Protein 5WUJ (pdb70)

Secondary structure (DSSP, 8-state):
--HHHHHHHHHHHHHHHHHHH-HHHHHHHHHHHHHH-/-HHHHHHHT--HHHHHHHHHHHH-HHHHHHHHTTS-HHHHHHHHHHHHHHTT--HHHHHHHHHHHHHHHHHTTS--S-HHHHHHHHHHHHH-HHHHHHHHHHHH-

Foldseek 3Di:
DDPVVVVVVVVVVVVVVVCVVDVVVVVVVVVVVVVVD/DVLVVVLVPQDPLLLVLLQLLVVDDVVNVVVLVPDDPVSNVSNVVSVVVCVPPDVVSSVVSVLVVVVVCCVVVVDDDPVLVVQLVVCCVVPNNPVSVVVSVVVVD

InterPro domains:
  IPR000067 Flagellar M-ring protein FliF [PIRSF004862] (3-559)
  IPR000067 Flagellar M-ring protein FliF [PR01009] (124-142)
  IPR000067 Flagellar M-ring protein FliF [PR01009] (156-170)
  IPR000067 Flagellar M-ring protein FliF [PR01009] (199-217)
  IPR000067 Flagellar M-ring protein FliF [PR01009] (271-289)
  IPR000067 Flagellar M-ring protein FliF [PR01009] (344-368)
  IPR000067 Flagellar M-ring protein FliF [TIGR00206] (1-563)
  IPR006182 Flagellar M-ring, N-terminal [PF01514] (52-222)
  IPR013556 Flagellar M-ring C-terminal [PF08345] (257-423)
  IPR043427 Lipoprotein YscJ/Flagellar M-ring protein [PTHR30046] (1-559)
  IPR045851 AMP-binding enzyme domain superfamily [G3DSA:3.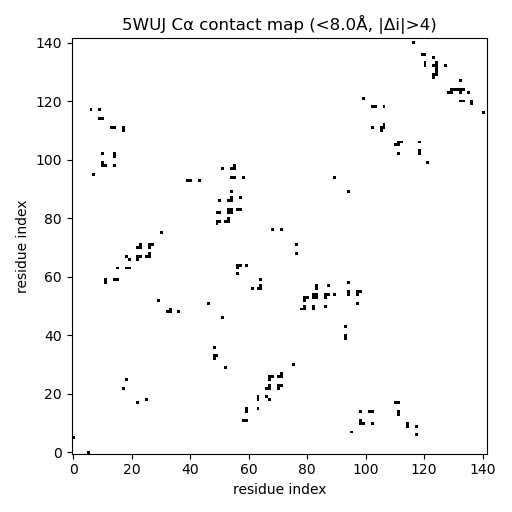30.300.30] (124-223)

B-factor: mean 39.28, std 17.24, range [15.28, 111.18]

Solvent-accessible surface area: 8625 Å² total; per-residue (Å²): 224,60,109,123,50,66,49,22,82,63,4,12,124,55,0,78,35,5,0,91,124,69,22,80,81,0,1,95,25,0,50,104,34,54,152,124,126,154,178,62,110,59,84,27,89,148,17,52,20,11,38,28,0,0,4,0,0,53,33,4,29,155,116,3,13,17,54,0,35,175,96,16,58,143,117,18,50,82,70,1,39,93,18,34,115,114,26,103,76,38,67,103,116,5,3,28,35,0,0,55,57,0,0,24,36,0,26,84,88,120,52,9,109,80,21,43,78,4,57,18,59,4,75,29,49,136,90,88,32,67,134,93,2,126,127,58,10,76,180,91,89,220

Nearest PDB structures (foldseek):
  5wuj-assembly1_B  TM=1.010E+00  e=1.636E-14  Helicobacter pylori 26695
  8umd-assembly1_B  TM=6.086E-01  e=1.874E-03  Salmonella enterica subsp. enterica serovar Typhimurium
  8wo5-assembly1_C6  TM=6.267E-01  e=4.945E-03  Salmonella enterica subsp. enterica serovar Typhimurium str. LT2
  8umx-assembly1_B  TM=5.720E-01  e=7.808E-03  Salmonella enterica subsp. enterica serovar Typhimurium
  8wiw-assembly1_Z  TM=7.230E-01  e=7.237E-02  Salmonella enterica subsp. enterica serovar Typhimurium str. LT2

Organism: Helicobacter pylori (strain ATCC 700392 / 26695) (NCBI:txid85962)

Radius of gyration: 15.6 Å; Cα contacts (8 Å, |Δi|>4): 109; chains: 2; bounding box: 30×36×43 Å

Sequence (142 aa):
FSEEEVRYEIILEKIRGTLKERPDEIAMLFKLLIKDEPKQKAQLDELSMSEKIAILLIQVGEDTTGEILRHLDIDSITEISKQIVQLNGTDKQIGAAVLEEFFAIFQSNQYINTGGLEYARELLTRTLGSEEAKKVMDKLTK

Structure (mmCIF, N/CA/C/O backbone):
data_5WUJ
#
_entry.id   5WUJ
#
_cell.length_a   61.098
_cell.length_b   61.098
_cell.length_c   86.930
_cell.angle_alpha   90.000
_cell.angle_beta   90.000
_cell.angle_gamma   120.000
#
_symmetry.space_group_name_H-M   'P 32 2 1'
#
loop_
_entity.id
_entity.type
_entity.pdbx_description
1 polymer 'Flagellar M-ring protein'
2 polymer 'Flagellar motor switch protein FliG'
3 non-polymer GLYCEROL
4 water water
#
loop_
_atom_site.group_PDB
_atom_site.id
_atom_site.type_symbol
_atom_site.label_atom_id
_atom_site.label_alt_id
_atom_site.label_comp_id
_atom_site.label_asym_id
_atom_site.label_entity_id
_atom_site.label_seq_id
_atom_site.pdbx_PDB_ins_code
_atom_site.Cartn_x
_atom_site.Cartn_y
_atom_site.Cartn_z
_atom_site.occupancy
_atom_site.B_iso_or_equiv
_atom_site.auth_seq_id
_atom_site.auth_comp_id
_atom_site.auth_asym_id
_atom_site.auth_atom_id
_atom_site.pdbx_PDB_model_num
ATOM 1 N N . PHE A 1 1 ? 30.658 -5.679 19.677 1.00 54.60 523 PHE A N 1
ATOM 2 C CA . PHE A 1 1 ? 30.544 -6.947 18.970 1.00 54.49 523 PHE A CA 1
ATOM 3 C C . PHE A 1 1 ? 29.388 -7.791 19.484 1.00 52.30 523 PHE A C 1
ATOM 4 O O . PHE A 1 1 ? 29.593 -8.899 19.987 1.00 51.25 523 PHE A O 1
ATOM 12 N N . SER A 1 2 ? 28.178 -7.253 19.351 1.00 47.09 524 SER A N 1
ATOM 13 C CA . SER A 1 2 ? 26.959 -7.988 19.651 1.00 40.32 524 SER A CA 1
ATOM 14 C C . SER A 1 2 ? 26.899 -9.296 18.866 1.00 39.15 524 SER A C 1
ATOM 15 O O . SER A 1 2 ? 27.574 -9.477 17.841 1.00 32.25 524 SER A O 1
ATOM 18 N N . GLU A 1 3 ? 26.058 -10.215 19.354 1.00 35.55 525 GLU A N 1
ATOM 19 C CA . GLU A 1 3 ? 25.829 -11.464 18.636 1.00 34.96 525 GLU A CA 1
ATOM 20 C C . GLU A 1 3 ? 25.352 -11.198 17.207 1.00 31.53 525 GLU A C 1
ATOM 21 O O . GLU A 1 3 ? 25.759 -11.889 16.266 1.00 34.59 525 GLU A O 1
ATOM 27 N N . GLU A 1 4 ? 24.495 -10.189 17.036 1.00 34.59 526 GLU A N 1
ATOM 28 C CA . GLU A 1 4 ? 24.007 -9.812 15.715 1.00 40.75 526 GLU A CA 1
ATOM 29 C C . GLU A 1 4 ? 25.151 -9.339 14.829 1.00 36.80 526 GLU A C 1
ATOM 30 O O . GLU A 1 4 ? 25.255 -9.737 13.667 1.00 26.82 526 GLU A O 1
ATOM 36 N N . GLU A 1 5 ? 26.014 -8.471 15.365 1.00 30.01 527 GLU A N 1
ATOM 37 C CA . GLU A 1 5 ? 27.126 -7.964 14.573 1.00 26.45 527 GLU A CA 1
ATOM 38 C C . GLU A 1 5 ? 28.079 -9.092 14.187 1.00 27.00 527 GLU A C 1
ATOM 39 O O . GLU A 1 5 ? 28.563 -9.146 13.051 1.00 24.93 527 GLU A O 1
ATOM 45 N N . VAL A 1 6 ? 28.303 -10.042 15.098 1.00 26.93 528 VAL A N 1
ATOM 46 C CA . VAL A 1 6 ? 29.215 -11.142 14.821 1.00 27.32 528 VAL A CA 1
ATOM 47 C C . VAL A 1 6 ? 28.605 -12.097 13.798 1.00 29.28 528 VAL A C 1
ATOM 48 O O . VAL A 1 6 ? 29.304 -12.612 12.918 1.00 24.63 528 VAL A O 1
ATOM 52 N N . ARG A 1 7 ? 27.296 -12.353 13.896 1.00 27.01 529 ARG A N 1
ATOM 53 C CA . ARG A 1 7 ? 26.655 -13.253 12.936 1.00 24.36 529 ARG A CA 1
ATOM 54 C C . ARG A 1 7 ? 26.671 -12.653 11.541 1.00 21.97 529 ARG A C 1
ATOM 55 O O . ARG A 1 7 ? 26.979 -13.347 10.563 1.00 21.42 529 ARG A O 1
ATOM 63 N N . TYR A 1 8 ? 26.353 -11.359 11.446 1.00 21.17 530 TYR A N 1
ATOM 64 C CA . TYR A 1 8 ? 26.520 -10.614 10.208 1.00 19.57 530 TYR A CA 1
ATOM 65 C C . TYR A 1 8 ? 27.911 -10.849 9.616 1.00 22.92 530 TYR A C 1
ATOM 66 O O . TYR A 1 8 ? 28.049 -11.162 8.432 1.00 26.08 530 TYR A O 1
ATOM 75 N N . GLU A 1 9 ? 28.955 -10.723 10.439 1.00 25.57 531 GLU A N 1
ATOM 76 C CA . GLU A 1 9 ? 30.319 -10.905 9.940 1.00 20.21 531 GLU A CA 1
ATOM 77 C C . GLU A 1 9 ? 30.574 -12.333 9.495 1.00 20.25 531 GLU A C 1
ATOM 78 O O . GLU A 1 9 ? 31.370 -12.558 8.571 1.00 19.72 531 GLU A O 1
ATOM 84 N N . ILE A 1 10 ? 29.918 -13.313 10.125 1.00 21.21 532 ILE A N 1
ATOM 85 C CA . ILE A 1 10 ? 30.076 -14.697 9.673 1.00 23.44 532 ILE A CA 1
ATOM 86 C C . ILE A 1 10 ? 29.578 -14.853 8.237 1.00 21.00 532 ILE A C 1
ATOM 87 O O . ILE A 1 10 ? 30.282 -15.392 7.378 1.00 23.86 532 ILE A O 1
ATOM 92 N N . ILE A 1 11 ? 28.349 -14.412 7.949 1.00 19.73 533 ILE A N 1
ATOM 93 C CA . ILE A 1 11 ? 27.845 -14.660 6.606 1.00 19.71 533 ILE A CA 1
ATOM 94 C C . ILE A 1 11 ? 28.553 -13.761 5.591 1.00 23.30 533 ILE A C 1
ATOM 95 O O . ILE A 1 11 ? 28.877 -14.206 4.489 1.00 25.38 533 ILE A O 1
ATOM 100 N N . LEU A 1 12 ? 28.862 -12.510 5.961 1.00 19.82 534 LEU A N 1
ATOM 101 C CA . LEU A 1 12 ? 29.571 -11.627 5.033 1.00 24.05 534 LEU A CA 1
ATOM 102 C C . LEU A 1 12 ? 30.900 -12.232 4.588 1.00 25.47 534 LEU A C 1
ATOM 103 O O . LEU A 1 12 ? 31.250 -12.187 3.402 1.00 20.81 534 LEU A O 1
ATOM 108 N N . GLU A 1 13 ? 31.654 -12.804 5.519 1.00 22.67 535 GLU A N 1
ATOM 109 C CA . GLU A 1 13 ? 32.963 -13.338 5.162 1.00 27.44 535 GLU A CA 1
ATOM 110 C C . GLU A 1 13 ? 32.827 -14.535 4.236 1.00 26.93 535 GLU A C 1
ATOM 111 O O . GLU A 1 13 ? 33.633 -14.710 3.316 1.00 26.45 535 GLU A O 1
ATOM 117 N N . LYS A 1 14 ? 31.810 -15.368 4.455 1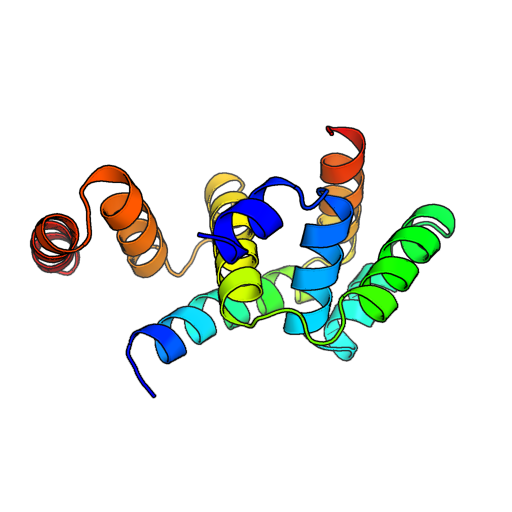.00 24.69 536 LYS A N 1
ATOM 118 C CA . LYS A 1 14 ? 31.627 -16.521 3.584 1.00 21.89 536 LYS A CA 1
ATOM 119 C C . LYS A 1 14 ? 31.071 -16.126 2.231 1.00 26.86 536 LYS A C 1
ATOM 120 O O . LYS A 1 14 ? 31.430 -16.742 1.218 1.00 25.89 536 LYS A O 1
ATOM 126 N N . ILE A 1 15 ? 30.223 -15.096 2.185 1.00 17.90 537 ILE A N 1
ATOM 127 C CA . ILE A 1 15 ? 29.728 -14.626 0.900 1.00 18.12 537 ILE A CA 1
ATOM 128 C C . ILE A 1 15 ? 30.861 -13.972 0.112 1.00 21.92 537 ILE A C 1
ATOM 129 O O . ILE A 1 15 ? 31.038 -14.241 -1.080 1.00 22.59 537 ILE A O 1
ATOM 134 N N . ARG A 1 16 ? 31.659 -13.126 0.770 1.00 17.97 538 ARG A N 1
ATOM 135 C CA . ARG A 1 16 ? 32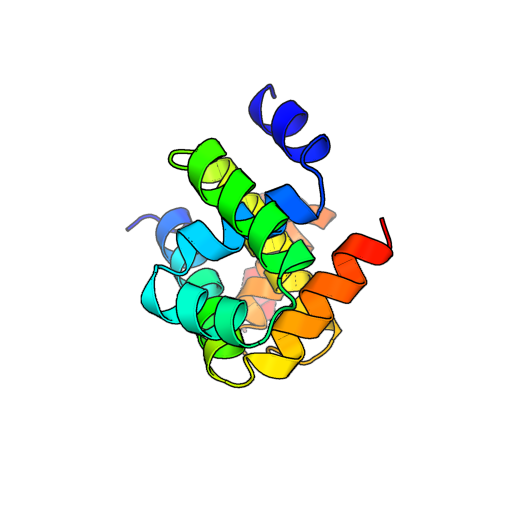.817 -12.539 0.109 1.00 23.97 538 ARG A CA 1
ATOM 136 C C . ARG A 1 16 ? 33.739 -13.625 -0.419 1.00 25.43 538 ARG A C 1
ATOM 137 O O . ARG A 1 16 ? 34.184 -13.571 -1.574 1.00 24.39 538 ARG A O 1
ATOM 145 N N . GLY A 1 17 ? 34.016 -14.636 0.407 1.00 25.28 539 GLY A N 1
ATOM 146 C CA . GLY A 1 17 ? 34.877 -15.727 -0.036 1.00 23.20 539 GLY A CA 1
ATOM 147 C C . GLY A 1 17 ? 34.341 -16.443 -1.267 1.00 27.84 539 GLY A C 1
ATOM 148 O O . GLY A 1 17 ? 35.099 -16.803 -2.170 1.00 26.08 539 GLY A O 1
ATOM 149 N N . THR A 1 18 ? 33.026 -16.654 -1.323 1.00 27.07 540 THR A N 1
ATOM 150 C CA . THR A 1 18 ? 32.455 -17.352 -2.467 1.00 27.33 540 THR A CA 1
ATOM 151 C C . THR A 1 18 ? 32.560 -16.505 -3.730 1.00 21.98 540 THR A C 1
ATOM 152 O O . THR A 1 18 ? 32.882 -17.024 -4.804 1.00 23.20 540 THR A O 1
ATOM 156 N N . LEU A 1 19 ? 32.307 -15.199 -3.617 1.00 21.26 541 LEU A N 1
ATOM 157 C CA . LEU A 1 19 ? 32.452 -14.318 -4.773 1.00 29.94 541 LEU A CA 1
ATOM 158 C C . LEU A 1 19 ? 33.886 -14.308 -5.291 1.00 30.37 541 LEU A C 1
ATOM 159 O O . LEU A 1 19 ? 34.110 -14.356 -6.509 1.00 25.51 541 LEU A O 1
ATOM 164 N N . LYS A 1 20 ? 34.862 -14.268 -4.393 1.00 24.97 542 LYS A N 1
ATOM 165 C CA . LYS A 1 20 ? 36.263 -14.248 -4.800 1.00 33.33 542 LYS A CA 1
ATOM 166 C C . LYS A 1 20 ? 36.716 -15.553 -5.441 1.00 29.96 542 LYS A C 1
ATOM 167 O O . LYS A 1 20 ? 37.478 -15.547 -6.387 1.00 32.58 542 LYS A O 1
ATOM 173 N N . GLU A 1 21 ? 36.212 -16.655 -4.905 1.00 26.56 543 GLU A N 1
ATOM 174 C CA . GLU A 1 21 ? 36.511 -18.005 -5.347 1.00 24.46 543 GLU A CA 1
ATOM 175 C C . GLU A 1 21 ? 36.135 -18.291 -6.800 1.00 34.71 543 GLU A C 1
ATOM 176 O O . GLU A 1 21 ? 36.927 -18.850 -7.537 1.00 33.67 543 GLU A O 1
ATOM 182 N N . ARG A 1 22 ? 34.928 -17.911 -7.201 1.00 30.00 544 ARG A N 1
ATOM 183 C CA . ARG A 1 22 ? 34.469 -1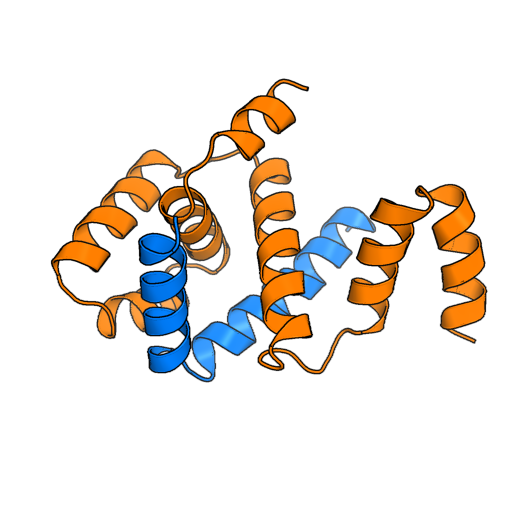8.124 -8.568 1.00 35.49 544 ARG A CA 1
ATOM 184 C C . ARG A 1 22 ? 33.684 -16.927 -9.064 1.00 25.28 544 ARG A C 1
ATOM 185 O O . ARG A 1 22 ? 32.473 -16.971 -9.134 1.00 21.34 544 ARG A O 1
ATOM 193 N N . PRO A 1 23 ? 34.386 -15.867 -9.434 1.00 27.43 545 PRO A N 1
ATOM 194 C CA . PRO A 1 23 ? 33.701 -14.639 -9.865 1.00 20.81 545 PRO A CA 1
ATOM 195 C C . PRO A 1 23 ? 32.887 -14.813 -11.132 1.00 28.08 545 PRO A C 1
ATOM 196 O O . PRO A 1 23 ? 31.806 -14.217 -11.247 1.00 20.06 545 PRO A O 1
ATOM 200 N N . ASP A 1 24 ? 33.369 -15.609 -12.093 1.00 20.95 546 ASP A N 1
ATOM 201 C CA . ASP A 1 24 ? 32.618 -15.750 -13.334 1.00 25.00 546 ASP A CA 1
ATOM 202 C C . ASP A 1 24 ? 31.319 -16.510 -13.096 1.00 23.27 546 ASP A C 1
ATOM 203 O O . ASP A 1 24 ? 30.274 -16.143 -13.642 1.00 32.64 546 ASP A O 1
ATOM 208 N N . GLU A 1 25 ? 31.346 -17.532 -12.237 1.00 19.86 547 GLU A N 1
ATOM 209 C CA . GLU A 1 25 ? 30.120 -18.284 -11.965 1.00 23.11 547 GLU A CA 1
ATOM 210 C C . GLU A 1 25 ? 29.107 -17.450 -11.180 1.00 23.08 547 GLU A C 1
ATOM 211 O O . GLU A 1 25 ? 27.915 -17.454 -11.505 1.00 20.49 547 GLU A O 1
ATOM 217 N N . ILE A 1 26 ? 29.551 -16.725 -10.14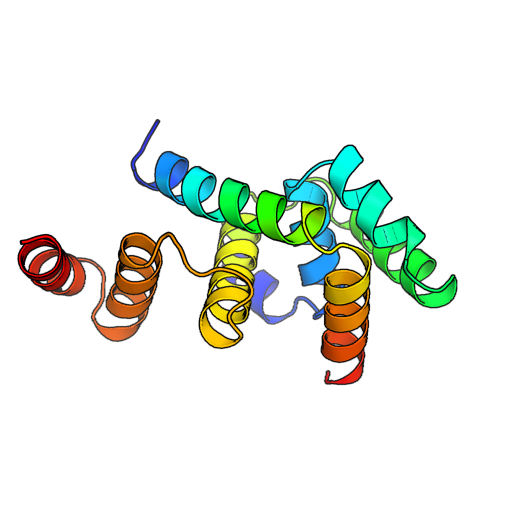9 1.00 19.27 548 ILE A N 1
ATOM 218 C CA . ILE A 1 26 ? 28.618 -15.881 -9.403 1.00 17.68 548 ILE A CA 1
ATOM 219 C C . ILE A 1 26 ? 28.046 -14.789 -10.298 1.00 18.59 548 ILE A C 1
ATOM 220 O O . ILE A 1 26 ? 26.853 -14.468 -10.223 1.00 27.78 548 ILE A O 1
ATOM 225 N N . ALA A 1 27 ? 28.881 -14.201 -11.160 1.00 22.17 549 ALA A N 1
ATOM 226 C CA . ALA A 1 27 ? 28.385 -13.208 -12.109 1.00 30.14 549 ALA A CA 1
ATOM 227 C C . ALA A 1 27 ? 27.256 -13.774 -12.958 1.00 31.03 549 ALA A C 1
ATOM 228 O O . ALA A 1 27 ? 26.254 -13.095 -13.212 1.00 28.25 549 ALA A O 1
ATOM 230 N N . MET A 1 28 ? 27.390 -15.021 -13.398 1.00 19.19 550 MET A N 1
ATOM 231 C CA . MET A 1 28 ? 26.320 -15.586 -14.203 1.00 18.90 550 MET A CA 1
ATOM 232 C C . MET A 1 28 ? 25.134 -15.952 -13.323 1.00 26.09 550 MET A C 1
ATOM 233 O O . MET A 1 28 ? 23.979 -15.796 -13.732 1.00 25.98 550 MET A O 1
ATOM 238 N N . LEU A 1 29 ? 25.397 -16.449 -12.113 1.00 21.40 551 LEU A N 1
ATOM 239 C CA . LEU A 1 29 ? 24.305 -16.665 -11.177 1.00 22.17 551 LEU A CA 1
ATOM 240 C C . LEU A 1 29 ? 23.486 -15.393 -11.021 1.00 26.89 551 LEU A C 1
ATOM 241 O O . LEU A 1 29 ? 22.251 -15.436 -11.026 1.00 27.74 551 LEU A O 1
ATOM 246 N N . PHE A 1 30 ? 24.161 -14.241 -10.915 1.00 20.61 552 PHE A N 1
ATOM 247 C CA . PHE A 1 30 ? 23.440 -12.983 -10.755 1.00 26.07 552 PHE A CA 1
ATOM 248 C C . PHE A 1 30 ? 22.606 -12.679 -11.991 1.00 27.62 552 PHE A C 1
ATOM 249 O O . PHE A 1 30 ? 21.436 -12.290 -11.882 1.00 32.05 552 PHE A O 1
ATOM 257 N N . LYS A 1 31 ? 23.194 -12.852 -13.182 1.00 21.42 553 LYS A N 1
ATOM 258 C CA . LYS A 1 31 ? 22.425 -12.672 -14.410 1.00 29.41 553 LYS A CA 1
ATOM 259 C C . LYS A 1 31 ? 21.206 -13.581 -14.416 1.00 31.48 553 LYS A C 1
ATOM 260 O O . LYS A 1 31 ? 20.087 -13.137 -14.703 1.00 29.37 553 LYS A O 1
ATOM 266 N N . LEU A 1 32 ? 21.400 -14.858 -14.064 1.00 26.49 554 LEU A N 1
ATOM 267 C CA . LEU A 1 32 ? 20.282 -15.800 -14.104 1.00 31.46 554 LEU A CA 1
ATOM 268 C C . LEU A 1 32 ? 19.217 -15.437 -13.077 1.00 37.11 554 LEU A C 1
ATOM 269 O O . LEU A 1 32 ? 18.017 -15.542 -13.358 1.00 31.53 554 LEU A O 1
ATOM 274 N N . LEU A 1 33 ? 19.633 -14.988 -11.882 1.00 33.03 555 LEU A N 1
ATOM 275 C CA . LEU A 1 33 ? 18.650 -14.585 -10.880 1.00 35.37 555 LEU A CA 1
ATOM 276 C C . LEU A 1 33 ? 17.818 -13.411 -11.381 1.00 35.57 555 LEU A C 1
ATOM 277 O O . LEU A 1 33 ? 16.589 -13.399 -11.233 1.00 34.71 555 LEU A O 1
ATOM 282 N N . ILE A 1 34 ? 18.475 -12.423 -11.997 1.00 32.08 556 ILE A N 1
ATOM 283 C CA . ILE A 1 34 ? 17.765 -11.265 -12.531 1.00 35.34 556 ILE A CA 1
ATOM 284 C C . ILE A 1 34 ? 16.774 -11.700 -13.602 1.00 40.23 556 ILE A C 1
ATOM 285 O O . ILE A 1 34 ? 15.598 -11.315 -13.576 1.00 40.49 556 ILE A O 1
ATOM 290 N N . LYS A 1 35 ? 17.240 -12.509 -14.564 1.00 46.73 557 LYS A N 1
ATOM 291 C CA . LYS A 1 35 ? 16.384 -12.950 -15.663 1.00 48.01 557 LYS A CA 1
ATOM 292 C C . LYS A 1 35 ? 15.212 -13.779 -15.154 1.00 51.43 557 LYS A C 1
ATOM 293 O O . LYS A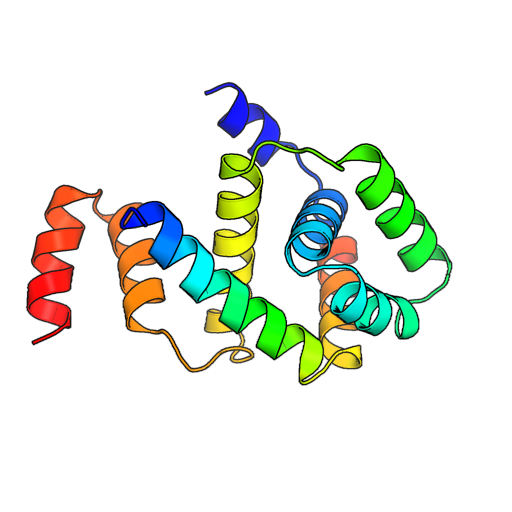 1 35 ? 14.123 -13.738 -15.739 1.00 48.57 557 LYS A O 1
ATOM 299 N N . ASP A 1 36 ? 15.420 -14.529 -14.066 1.00 54.13 558 ASP A N 1
ATOM 300 C CA . ASP A 1 36 ? 14.349 -15.316 -13.458 1.00 60.02 558 ASP A CA 1
ATOM 301 C C . ASP A 1 36 ? 13.180 -14.432 -13.037 1.00 58.92 558 ASP A C 1
ATOM 302 O O . ASP A 1 36 ? 12.015 -14.839 -13.125 1.00 58.19 558 ASP A O 1
ATOM 307 N N . GLU A 1 37 ? 13.473 -13.221 -12.583 1.00 59.85 559 GLU A N 1
ATOM 308 C CA . GLU A 1 37 ? 12.461 -12.348 -12.020 1.00 63.85 559 GLU A CA 1
ATOM 309 C C . GLU A 1 37 ? 12.075 -11.245 -13.001 1.00 60.75 559 GLU A C 1
ATOM 310 O O . GLU A 1 37 ? 11.182 -11.424 -13.823 1.00 61.21 559 GLU A O 1
ATOM 316 N N . PRO B 2 1 ? 9.009 -2.264 10.322 1.00 75.91 7 PRO B N 1
ATOM 317 C CA . PRO B 2 1 ? 7.870 -2.482 9.421 1.00 78.28 7 PRO B CA 1
ATOM 318 C C . PRO B 2 1 ? 8.055 -1.766 8.094 1.00 77.72 7 PRO B C 1
ATOM 319 O O . PRO B 2 1 ? 7.710 -2.311 7.059 1.00 78.64 7 PRO B O 1
ATOM 323 N N . LYS B 2 2 ? 8.588 -0.555 8.130 1.00 73.47 8 LYS B N 1
ATOM 324 C CA . LYS B 2 2 ? 8.851 0.184 6.919 1.00 72.53 8 LYS B CA 1
ATOM 325 C C . LYS B 2 2 ? 10.042 -0.461 6.207 1.00 65.29 8 LYS B C 1
ATOM 326 O O . LYS B 2 2 ? 10.094 -0.516 4.987 1.00 65.58 8 LYS B O 1
ATOM 332 N N . GLN B 2 3 ? 10.998 -0.949 6.986 1.00 58.82 9 GLN B N 1
ATOM 333 C CA . GLN B 2 3 ? 12.167 -1.596 6.430 1.00 59.95 9 GLN B CA 1
ATOM 334 C C . GLN B 2 3 ? 11.724 -2.860 5.737 1.00 53.71 9 GLN B C 1
ATOM 335 O O . GLN B 2 3 ? 12.159 -3.163 4.641 1.00 58.89 9 GLN B O 1
ATOM 341 N N . LYS B 2 4 ? 10.852 -3.601 6.395 1.00 55.35 10 LYS B N 1
ATOM 342 C CA . LYS B 2 4 ? 10.339 -4.822 5.833 1.00 56.94 10 LYS B CA 1
ATOM 343 C C . LYS B 2 4 ? 9.663 -4.512 4.515 1.00 56.81 10 LYS B C 1
ATOM 344 O O . LYS B 2 4 ? 9.914 -5.165 3.517 1.00 55.19 10 LYS B O 1
ATOM 350 N N . ALA B 2 5 ? 8.791 -3.516 4.520 1.00 60.57 11 ALA B N 1
ATOM 351 C CA . ALA B 2 5 ? 8.099 -3.133 3.294 1.00 66.42 11 ALA B CA 1
ATOM 352 C C . ALA B 2 5 ? 9.095 -2.769 2.205 1.00 64.63 11 ALA B C 1
ATOM 353 O O . ALA B 2 5 ? 8.946 -3.174 1.046 1.00 65.06 11 ALA B O 1
ATOM 355 N N . GLN B 2 6 ? 10.123 -2.000 2.565 1.00 56.71 12 GLN B N 1
ATOM 356 C CA . GLN B 2 6 ? 11.130 -1.627 1.584 1.00 55.30 12 GLN B CA 1
ATOM 357 C C . GLN B 2 6 ? 11.938 -2.841 1.122 1.00 44.81 12 GLN B C 1
ATOM 358 O O . GLN B 2 6 ? 12.342 -2.906 -0.044 1.00 42.39 12 GLN B O 1
ATOM 364 N N . LEU B 2 7 ? 12.136 -3.832 1.999 1.00 45.28 13 LEU B N 1
ATOM 365 C CA . LEU B 2 7 ? 12.915 -5.013 1.625 1.00 39.71 13 LEU B CA 1
ATOM 366 C C . LEU B 2 7 ? 12.167 -5.892 0.628 1.00 40.92 13 LEU B C 1
ATOM 367 O O . LEU B 2 7 ? 12.781 -6.465 -0.281 1.00 39.08 13 LEU B O 1
ATOM 372 N N . ASP B 2 8 ? 10.847 -6.020 0.779 1.00 47.51 14 ASP B N 1
ATOM 373 C CA . ASP B 2 8 ? 10.088 -6.902 -0.099 1.00 56.99 14 ASP B CA 1
ATOM 374 C C . ASP B 2 8 ? 9.818 -6.299 -1.468 1.00 54.17 14 ASP B C 1
ATOM 375 O O . ASP B 2 8 ? 9.340 -7.014 -2.355 1.00 57.06 14 ASP B O 1
ATOM 380 N N . GLU B 2 9 ? 10.107 -5.017 -1.666 1.00 49.25 15 GLU B N 1
ATOM 381 C CA . GLU B 2 9 ? 9.928 -4.392 -2.965 1.00 56.76 15 GLU B CA 1
ATOM 382 C C . GLU B 2 9 ? 11.252 -4.140 -3.674 1.00 50.34 15 GLU B C 1
ATOM 383 O O . GLU B 2 9 ? 11.268 -3.532 -4.748 1.00 45.83 15 GLU B O 1
ATOM 389 N N . LEU B 2 10 ? 12.363 -4.589 -3.099 1.00 44.68 16 LEU B N 1
ATOM 390 C CA . LEU B 2 10 ? 13.634 -4.549 -3.810 1.00 36.56 16 LEU B CA 1
ATOM 391 C C . LEU B 2 10 ? 13.609 -5.533 -4.973 1.00 32.23 16 LEU B C 1
ATOM 392 O O . LEU B 2 10 ? 13.237 -6.695 -4.809 1.00 33.15 16 LEU B O 1
ATOM 397 N N . SER B 2 11 ? 13.992 -5.072 -6.152 1.00 31.52 17 SER B N 1
ATOM 398 C CA . SER B 2 11 ? 14.185 -6.027 -7.222 1.00 34.44 17 SER B CA 1
ATOM 399 C C . SER B 2 11 ? 15.399 -6.894 -6.917 1.00 29.67 17 SER B C 1
ATOM 400 O O . SER B 2 11 ? 16.220 -6.596 -6.033 1.00 33.75 17 SER B O 1
ATOM 403 N N . MET B 2 12 ? 15.508 -7.992 -7.661 1.00 28.99 18 MET B N 1
ATOM 404 C CA . MET B 2 12 ? 16.659 -8.869 -7.497 1.00 28.08 18 MET B CA 1
ATOM 405 C C . MET B 2 12 ? 17.955 -8.132 -7.843 1.00 33.94 18 MET B C 1
ATOM 406 O O . MET B 2 12 ? 18.994 -8.333 -7.201 1.00 33.12 18 MET B O 1
ATOM 411 N N . SER B 2 13 ? 17.890 -7.236 -8.829 1.00 31.60 19 SER B N 1
ATOM 412 C CA . SER B 2 13 ? 19.045 -6.426 -9.200 1.00 34.54 19 SER B CA 1
ATOM 413 C C . SER B 2 13 ? 19.430 -5.459 -8.084 1.00 26.42 19 SER B C 1
ATOM 414 O O . SER B 2 13 ? 20.618 -5.218 -7.844 1.00 29.27 19 SER B O 1
ATOM 417 N N . GLU B 2 14 ? 18.440 -4.892 -7.395 1.00 22.17 20 GLU B N 1
ATOM 418 C CA . GLU B 2 14 ? 18.716 -4.051 -6.226 1.00 28.96 20 GLU B CA 1
ATOM 419 C C . GLU B 2 14 ? 19.342 -4.848 -5.094 1.00 23.35 20 GLU B C 1
ATOM 420 O O . GLU B 2 14 ? 20.274 -4.371 -4.432 1.00 23.43 20 GLU B O 1
ATOM 426 N N . LYS B 2 15 ? 18.832 -6.056 -4.846 1.00 25.33 21 LYS B N 1
ATOM 427 C CA . LYS B 2 15 ? 19.428 -6.922 -3.833 1.00 23.92 21 LYS B CA 1
ATOM 428 C C . LYS B 2 15 ? 20.873 -7.244 -4.178 1.00 26.67 21 LYS B C 1
ATOM 429 O O . LYS B 2 15 ? 21.737 -7.286 -3.294 1.00 21.62 21 LYS B O 1
ATOM 435 N N . ILE B 2 16 ? 21.161 -7.456 -5.464 1.00 26.23 22 ILE B N 1
ATOM 436 C CA . ILE B 2 16 ? 22.524 -7.809 -5.855 1.00 21.66 22 ILE B CA 1
ATOM 437 C C . ILE B 2 16 ? 23.464 -6.631 -5.638 1.00 19.41 22 ILE B C 1
ATOM 438 O O . ILE B 2 16 ? 24.577 -6.802 -5.138 1.00 22.25 22 ILE B O 1
ATOM 443 N N . ALA B 2 17 ? 23.029 -5.412 -5.980 1.00 17.95 23 ALA B N 1
ATOM 444 C CA . ALA B 2 17 ? 23.865 -4.242 -5.716 1.00 17.25 23 ALA B CA 1
ATOM 445 C C . ALA B 2 17 ? 24.067 -4.039 -4.221 1.00 22.86 23 ALA B C 1
ATOM 446 O O . ALA B 2 17 ? 25.173 -3.692 -3.776 1.00 24.33 23 ALA B O 1
ATOM 448 N N . ILE B 2 18 ? 23.018 -4.270 -3.422 1.00 17.18 24 ILE B N 1
ATOM 449 C CA . ILE B 2 18 ? 23.178 -4.167 -1.973 1.00 18.07 24 ILE B CA 1
ATOM 450 C C . ILE B 2 18 ? 24.171 -5.215 -1.473 1.00 18.18 24 ILE B C 1
ATOM 451 O O . ILE B 2 18 ? 25.025 -4.927 -0.624 1.00 24.85 24 ILE B O 1
ATOM 456 N N . LEU B 2 19 ? 24.097 -6.440 -1.998 1.00 21.65 25 LEU B N 1
ATOM 457 C CA . LEU B 2 19 ? 25.131 -7.419 -1.658 1.00 16.58 25 LEU B CA 1
ATOM 458 C C . LEU B 2 19 ? 26.512 -6.903 -2.056 1.00 23.07 25 LEU B C 1
ATOM 459 O O . LEU B 2 19 ? 27.458 -6.957 -1.259 1.00 20.92 25 LEU B O 1
ATOM 464 N N . LEU B 2 20 ? 26.645 -6.375 -3.287 1.00 20.12 26 LEU B N 1
ATOM 465 C CA . LEU B 2 20 ? 27.962 -5.944 -3.757 1.00 20.24 26 LEU B CA 1
ATOM 466 C C . LEU B 2 20 ? 28.517 -4.800 -2.916 1.00 22.41 26 LEU B C 1
ATOM 467 O O . LEU B 2 20 ? 29.700 -4.803 -2.550 1.00 22.63 26 LEU B O 1
ATOM 472 N N . ILE B 2 21 ? 27.679 -3.820 -2.593 1.00 20.67 27 ILE B N 1
ATOM 473 C CA . ILE B 2 21 ? 28.103 -2.733 -1.715 1.00 18.69 27 ILE B CA 1
ATOM 474 C C . ILE B 2 21 ? 28.730 -3.293 -0.441 1.00 29.22 27 ILE B C 1
ATOM 475 O O . ILE B 2 21 ? 29.785 -2.836 0.008 1.00 26.96 27 ILE B O 1
ATOM 480 N N . GLN B 2 22 ? 28.099 -4.298 0.159 1.00 23.35 28 GLN B N 1
ATOM 481 C CA . GLN B 2 22 ? 28.604 -4.801 1.430 1.00 27.02 28 GLN B CA 1
ATOM 482 C C . GLN B 2 22 ? 29.888 -5.619 1.275 1.00 24.60 28 GLN B C 1
ATOM 483 O O . GLN B 2 22 ? 30.670 -5.698 2.225 1.00 23.59 28 GLN B O 1
ATOM 489 N N . VAL B 2 23 ? 30.132 -6.246 0.112 1.00 22.32 29 VAL B N 1
ATOM 490 C CA . VAL B 2 23 ? 31.385 -6.999 -0.014 1.00 27.86 29 VAL B CA 1
ATOM 491 C C . VAL B 2 23 ? 32.572 -6.103 -0.340 1.00 23.68 29 VAL B C 1
ATOM 492 O O . VAL B 2 23 ? 33.722 -6.528 -0.179 1.00 26.99 29 VAL B O 1
ATOM 496 N N . GLY B 2 24 ? 32.342 -4.862 -0.747 1.00 26.28 30 GLY B N 1
ATOM 497 C CA . GLY B 2 24 ? 33.426 -3.925 -0.960 1.00 23.44 30 GLY B CA 1
ATOM 498 C C . GLY B 2 24 ? 33.846 -3.837 -2.424 1.00 30.56 30 GLY B C 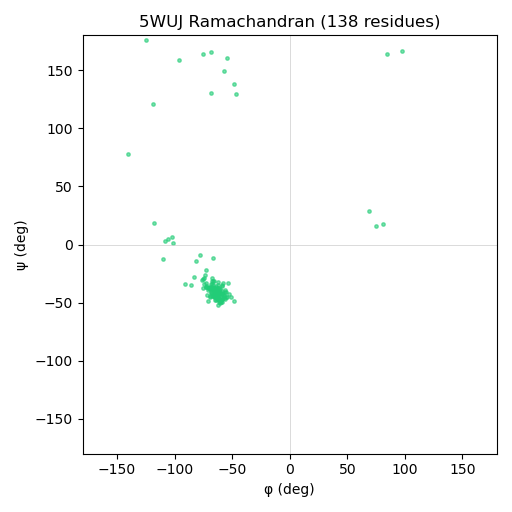1
ATOM 499 O O . GLY B 2 24 ? 33.504 -4.676 -3.266 1.00 22.09 30 GLY B O 1
ATOM 500 N N . GLU B 2 25 ? 34.631 -2.792 -2.709 1.00 28.95 31 GLU B N 1
ATOM 501 C CA . GLU B 2 25 ? 34.968 -2.452 -4.088 1.00 29.95 31 GLU B CA 1
ATOM 502 C C . GLU B 2 25 ? 35.815 -3.528 -4.759 1.00 33.76 31 GLU B C 1
ATOM 503 O O . GLU B 2 25 ? 35.587 -3.855 -5.930 1.00 30.29 31 GLU B O 1
ATOM 509 N N . ASP B 2 26 ? 36.809 -4.071 -4.049 1.00 28.17 32 ASP B N 1
ATOM 510 C CA . ASP B 2 26 ? 37.725 -5.024 -4.672 1.00 38.62 32 ASP B CA 1
ATOM 511 C C . ASP B 2 26 ? 36.973 -6.240 -5.188 1.00 31.32 32 ASP B C 1
ATOM 512 O O . ASP B 2 26 ? 37.131 -6.637 -6.346 1.00 28.07 32 ASP B O 1
ATOM 517 N N . THR B 2 27 ? 36.134 -6.829 -4.341 1.00 25.77 33 THR B N 1
ATOM 518 C CA . THR B 2 27 ? 35.384 -8.014 -4.738 1.00 24.90 33 THR B CA 1
ATOM 519 C C . THR B 2 27 ? 34.318 -7.669 -5.763 1.00 20.89 33 THR B C 1
ATOM 520 O O . THR B 2 27 ? 34.073 -8.443 -6.693 1.00 22.63 33 THR B O 1
ATOM 524 N N . THR B 2 28 ? 33.687 -6.503 -5.621 1.00 23.11 34 THR B N 1
ATOM 525 C CA . THR B 2 28 ? 32.727 -6.047 -6.621 1.00 25.37 34 THR B CA 1
ATOM 526 C C . THR B 2 28 ? 33.380 -5.906 -7.990 1.00 23.84 34 THR B C 1
ATOM 527 O O . THR B 2 28 ? 32.837 -6.365 -8.996 1.00 24.68 34 THR B O 1
ATOM 531 N N . GLY B 2 29 ? 34.548 -5.258 -8.046 1.00 24.86 35 GLY B N 1
ATOM 532 C CA . GLY B 2 29 ? 35.263 -5.174 -9.311 1.00 22.50 35 GLY B CA 1
ATOM 533 C C . GLY B 2 29 ? 35.491 -6.533 -9.943 1.00 27.83 35 GLY B C 1
ATOM 534 O O . GLY B 2 29 ? 35.465 -6.662 -11.166 1.00 26.13 35 GLY B O 1
ATOM 535 N N . GLU B 2 30 ? 35.689 -7.575 -9.123 1.00 28.82 36 GLU B N 1
ATOM 536 C CA . GLU B 2 30 ? 35.921 -8.908 -9.680 1.00 37.12 36 GLU B CA 1
ATOM 537 C C . GLU B 2 30 ? 34.663 -9.468 -10.336 1.00 36.71 36 GLU B C 1
ATOM 538 O O . GLU B 2 30 ? 34.753 -10.162 -11.359 1.00 35.69 36 GLU B O 1
ATOM 544 N N . ILE B 2 31 ? 33.482 -9.191 -9.762 1.00 25.16 37 ILE B N 1
ATOM 545 C CA . ILE B 2 31 ? 32.235 -9.648 -10.374 1.00 20.94 37 ILE B CA 1
ATOM 546 C C . ILE B 2 31 ? 31.956 -8.862 -11.648 1.00 26.35 37 ILE B C 1
ATOM 547 O O . ILE B 2 31 ? 31.652 -9.442 -12.702 1.00 25.29 37 ILE B O 1
ATOM 552 N N . LEU B 2 32 ? 32.062 -7.527 -11.565 1.00 20.98 38 LEU B N 1
ATOM 553 C CA . LEU B 2 32 ? 31.711 -6.676 -12.701 1.00 22.10 38 LEU B CA 1
ATOM 554 C C . LEU B 2 32 ? 32.542 -7.007 -13.933 1.00 31.75 38 LEU B C 1
ATOM 555 O O . LEU B 2 32 ? 32.030 -6.942 -15.058 1.00 33.77 38 LEU B O 1
ATOM 560 N N . ARG B 2 33 ? 33.810 -7.390 -13.748 1.00 26.61 39 ARG B N 1
ATOM 561 C CA . ARG B 2 33 ? 34.672 -7.714 -14.881 1.00 33.19 39 ARG B CA 1
ATOM 562 C C . ARG B 2 33 ? 34.230 -8.971 -15.626 1.00 34.60 39 ARG B C 1
ATOM 563 O O . ARG B 2 33 ? 34.744 -9.228 -16.718 1.00 33.54 39 ARG B O 1
ATOM 571 N N . HIS B 2 34 ? 33.304 -9.758 -15.074 1.00 36.53 40 HIS B N 1
ATOM 572 C CA . HIS B 2 34 ? 32.772 -10.931 -15.752 1.00 37.86 40 HIS B CA 1
ATOM 573 C C . HIS B 2 34 ? 31.339 -10.742 -16.233 1.00 43.31 40 HIS B C 1
ATOM 574 O O . HIS B 2 34 ? 30.756 -11.688 -16.776 1.00 40.96 40 HIS B O 1
ATOM 581 N N . LEU B 2 35 ? 30.759 -9.558 -16.056 1.00 26.67 41 LEU B N 1
ATOM 582 C CA . LEU B 2 35 ? 29.419 -9.271 -16.542 1.00 34.65 41 LEU B CA 1
ATOM 583 C C . LEU B 2 35 ? 29.478 -8.565 -17.892 1.00 38.47 41 LEU B C 1
ATOM 584 O O . LEU B 2 35 ? 30.489 -7.965 -18.265 1.00 47.36 41 LEU B O 1
ATOM 589 N N . ASP B 2 36 ? 28.366 -8.643 -18.619 1.00 35.24 42 ASP B N 1
ATOM 590 C CA . ASP B 2 36 ? 28.162 -7.909 -19.861 1.00 35.54 42 ASP B CA 1
ATOM 591 C C . ASP B 2 36 ? 27.879 -6.440 -19.542 1.00 35.19 42 ASP B C 1
ATOM 592 O O . ASP B 2 36 ? 27.543 -6.084 -18.408 1.00 32.76 42 ASP B O 1
ATOM 597 N N . ILE B 2 37 ? 27.991 -5.582 -20.565 1.00 28.96 43 ILE B N 1
ATOM 598 C CA . ILE B 2 37 ? 27.899 -4.136 -20.340 1.00 33.80 43 ILE B CA 1
ATOM 599 C C . ILE B 2 37 ? 26.518 -3.749 -19.828 1.00 31.43 43 ILE B C 1
ATOM 600 O O . ILE B 2 37 ? 26.387 -2.923 -18.915 1.00 32.86 43 ILE B O 1
ATOM 605 N N . ASP B 2 38 ? 25.465 -4.330 -20.400 1.00 29.45 44 ASP B N 1
ATOM 606 C CA . ASP B 2 38 ? 24.122 -3.984 -19.941 1.00 39.24 44 ASP B CA 1
ATOM 607 C C . ASP B 2 38 ? 23.910 -4.400 -18.484 1.00 39.59 44 ASP B C 1
ATOM 608 O O . ASP B 2 38 ? 23.313 -3.652 -17.699 1.00 39.04 44 ASP B O 1
ATOM 613 N N . SER B 2 39 ? 24.403 -5.582 -18.098 1.00 30.12 45 SER B N 1
ATOM 614 C CA . SER B 2 39 ? 24.331 -5.969 -16.691 1.00 32.82 45 SER B CA 1
ATOM 615 C C . SER B 2 39 ? 25.126 -5.002 -15.821 1.00 31.77 45 SER B C 1
ATOM 616 O O . SER B 2 39 ? 24.647 -4.566 -14.768 1.00 29.54 45 SER B O 1
ATOM 619 N N . ILE B 2 40 ? 26.345 -4.648 -16.247 1.00 28.66 46 ILE B N 1
ATOM 620 C CA . ILE B 2 40 ? 27.166 -3.740 -15.443 1.00 28.35 46 ILE B CA 1
ATOM 621 C C . ILE B 2 40 ? 26.474 -2.397 -15.290 1.00 33.05 46 ILE B C 1
ATOM 622 O O . ILE B 2 40 ? 26.506 -1.784 -14.216 1.00 30.44 46 ILE B O 1
ATOM 627 N N . THR B 2 41 ? 25.831 -1.924 -16.355 1.00 23.78 47 THR B N 1
ATOM 628 C CA . THR B 2 41 ? 25.137 -0.642 -16.295 1.00 30.02 47 THR B CA 1
ATOM 629 C C . THR B 2 41 ? 24.044 -0.653 -15.237 1.00 27.14 47 THR B C 1
ATOM 630 O O . THR B 2 41 ? 23.941 0.275 -14.426 1.00 33.31 47 THR B O 1
ATOM 634 N N . GLU B 2 42 ? 23.199 -1.689 -15.249 1.00 31.05 48 GLU B N 1
ATOM 635 C CA . GLU B 2 42 ? 22.101 -1.764 -14.290 1.00 39.02 48 GLU B CA 1
ATOM 636 C C . GLU B 2 42 ? 22.622 -1.894 -12.862 1.00 36.69 48 GLU B C 1
ATOM 637 O O . GLU B 2 42 ? 22.134 -1.213 -11.954 1.00 28.51 48 GLU B O 1
ATOM 643 N N . ILE B 2 43 ? 23.634 -2.736 -12.647 1.00 33.99 49 ILE B N 1
ATOM 644 C CA . ILE B 2 43 ? 24.100 -2.975 -11.286 1.00 33.53 49 ILE B CA 1
ATOM 645 C C . ILE B 2 43 ? 24.852 -1.759 -10.755 1.00 34.02 49 ILE B C 1
ATOM 646 O O . ILE B 2 43 ? 24.636 -1.328 -9.614 1.00 35.00 49 ILE B O 1
ATOM 651 N N . SER B 2 44 ? 25.723 -1.170 -11.585 1.00 33.49 50 SER B N 1
ATOM 652 C CA . SER B 2 44 ? 26.421 0.064 -11.224 1.00 30.31 50 SER B CA 1
ATOM 653 C C . SER B 2 44 ? 25.443 1.162 -10.838 1.00 33.13 50 SER B C 1
ATOM 654 O O . SER B 2 44 ? 25.688 1.924 -9.891 1.00 35.33 50 SER B O 1
ATOM 657 N N . LYS B 2 45 ? 24.341 1.270 -11.580 1.00 26.73 51 LYS B N 1
ATOM 658 C CA . LYS B 2 45 ? 23.347 2.294 -11.290 1.00 31.69 51 LYS B CA 1
ATOM 659 C C . LYS B 2 45 ? 22.761 2.113 -9.895 1.00 29.36 51 LYS B C 1
ATOM 660 O O . LYS B 2 45 ? 22.567 3.092 -9.165 1.00 27.59 51 LYS B O 1
ATOM 666 N N . GLN B 2 46 ? 22.478 0.867 -9.506 1.00 25.02 52 GLN B N 1
ATOM 667 C CA . GLN B 2 46 ? 21.871 0.626 -8.202 1.00 32.04 52 GLN B CA 1
ATOM 668 C C . GLN B 2 46 ? 22.879 0.754 -7.061 1.00 25.75 52 GLN B C 1
ATOM 669 O O . GLN B 2 46 ? 22.506 1.146 -5.951 1.00 33.51 52 GLN B O 1
ATOM 675 N N . ILE B 2 47 ? 24.150 0.435 -7.310 1.00 25.99 53 ILE B N 1
ATOM 676 C CA . ILE B 2 47 ? 25.190 0.658 -6.307 1.00 28.04 53 ILE B CA 1
ATOM 677 C C . ILE B 2 47 ? 25.251 2.132 -5.939 1.00 33.80 53 ILE B C 1
ATOM 678 O O . ILE B 2 47 ? 25.291 2.496 -4.757 1.00 38.18 53 ILE B O 1
ATOM 683 N N . VAL B 2 48 ? 25.251 3.005 -6.952 1.00 27.69 54 VAL B N 1
ATOM 684 C CA . VAL B 2 48 ? 25.284 4.441 -6.694 1.00 25.07 54 VAL B CA 1
ATOM 685 C C . VAL B 2 48 ? 24.007 4.883 -5.999 1.00 34.88 54 VAL B C 1
ATOM 686 O O . VAL B 2 48 ? 24.033 5.741 -5.110 1.00 37.45 54 VAL B O 1
ATOM 690 N N . GLN B 2 49 ? 22.871 4.291 -6.374 1.00 33.12 55 GLN B N 1
ATOM 691 C CA . GLN B 2 49 ? 21.599 4.755 -5.836 1.00 37.64 55 GLN B CA 1
ATOM 692 C C . GLN B 2 49 ? 21.288 4.159 -4.464 1.00 37.84 55 GLN B C 1
ATOM 693 O O . GLN B 2 49 ? 20.584 4.798 -3.676 1.00 33.94 55 GLN B O 1
ATOM 699 N N . LEU B 2 50 ? 21.793 2.956 -4.152 1.00 35.50 56 LEU B N 1
ATOM 700 C CA . LEU B 2 50 ? 21.516 2.306 -2.872 1.00 36.68 56 LEU B CA 1
ATOM 701 C C . LEU B 2 50 ? 22.655 2.430 -1.861 1.00 34.33 56 LEU B C 1
ATOM 702 O O . LEU B 2 50 ? 22.541 1.885 -0.762 1.00 35.41 56 LEU B O 1
ATOM 707 N N . ASN B 2 51 ? 23.743 3.119 -2.207 1.00 31.35 57 ASN B N 1
ATOM 708 C CA . ASN B 2 51 ? 24.761 3.470 -1.227 1.00 41.55 57 ASN B CA 1
ATOM 709 C C . ASN B 2 51 ? 24.102 4.034 0.021 1.00 45.40 57 ASN B C 1
ATOM 710 O O . ASN B 2 51 ? 23.262 4.933 -0.057 1.00 46.43 57 ASN B O 1
ATOM 715 N N . GLY B 2 52 ? 24.472 3.495 1.174 1.00 43.50 58 GLY B N 1
ATOM 716 C CA . GLY B 2 52 ? 23.871 3.981 2.402 1.00 49.98 58 GLY B CA 1
ATOM 717 C C . GLY B 2 52 ? 22.507 3.415 2.737 1.00 48.19 58 GLY B C 1
ATOM 718 O O . GLY B 2 52 ? 21.795 3.999 3.557 1.00 46.02 58 GLY B O 1
ATOM 719 N N . THR B 2 53 ? 22.115 2.296 2.131 1.00 42.17 59 THR B N 1
ATOM 720 C CA . THR B 2 53 ? 20.954 1.557 2.616 1.00 38.11 59 THR B CA 1
ATOM 721 C C . THR B 2 53 ? 21.147 1.177 4.085 1.00 38.20 59 THR B C 1
ATOM 722 O O . THR B 2 53 ? 22.276 1.010 4.557 1.00 42.39 59 THR B O 1
ATOM 726 N N . ASP B 2 54 ? 20.033 1.092 4.822 1.00 40.85 60 ASP B N 1
ATOM 727 C CA . ASP B 2 54 ? 20.056 0.606 6.200 1.00 50.48 60 ASP B CA 1
ATOM 728 C C . ASP B 2 54 ? 20.851 -0.690 6.298 1.00 50.13 60 ASP B C 1
ATOM 729 O O . ASP B 2 54 ? 20.743 -1.570 5.438 1.00 42.46 60 ASP B O 1
ATOM 734 N N . LYS B 2 55 ? 21.659 -0.808 7.354 1.00 28.07 61 LYS B N 1
ATOM 735 C CA . LYS B 2 55 ? 22.455 -2.019 7.506 1.00 33.87 61 LYS B CA 1
ATOM 736 C C . LYS B 2 55 ? 21.580 -3.236 7.786 1.00 31.33 61 LYS B C 1
ATOM 737 O O . LYS B 2 55 ? 21.933 -4.346 7.371 1.00 32.68 61 LYS B O 1
ATOM 743 N N . GLN B 2 56 ? 20.442 -3.055 8.472 1.00 23.09 62 GLN B N 1
ATOM 744 C CA . GLN B 2 56 ? 19.557 -4.190 8.746 1.00 27.59 62 GLN B CA 1
ATOM 745 C C . GLN B 2 56 ? 18.952 -4.753 7.459 1.00 30.03 62 GLN B C 1
ATOM 746 O O . GLN B 2 56 ? 18.792 -5.971 7.323 1.00 29.82 62 GLN B O 1
ATOM 752 N N . ILE B 2 57 ? 18.613 -3.888 6.504 1.00 29.64 63 ILE B N 1
ATOM 753 C CA . ILE B 2 57 ? 18.143 -4.373 5.214 1.00 26.37 63 ILE B CA 1
ATOM 754 C C . ILE B 2 57 ? 19.267 -5.081 4.473 1.00 26.22 63 ILE B C 1
ATOM 755 O O . ILE B 2 57 ? 19.055 -6.130 3.848 1.00 23.92 63 ILE B O 1
ATOM 760 N N . GLY B 2 58 ? 20.480 -4.527 4.523 1.00 20.17 64 GLY B N 1
ATOM 761 C CA . GLY B 2 58 ? 21.608 -5.219 3.917 1.00 25.01 64 GLY B CA 1
ATOM 762 C C . GLY B 2 58 ? 21.826 -6.595 4.521 1.00 26.58 64 GLY B C 1
ATOM 763 O O . GLY B 2 58 ? 22.068 -7.571 3.803 1.00 22.47 64 GLY B O 1
ATOM 764 N N . ALA B 2 59 ? 21.710 -6.692 5.851 1.00 23.76 65 ALA B N 1
ATOM 765 C CA . ALA B 2 59 ? 21.892 -7.964 6.541 1.00 29.73 65 ALA B CA 1
ATOM 766 C C . ALA B 2 59 ? 20.834 -8.970 6.123 1.00 26.08 65 ALA B C 1
ATOM 767 O O . ALA B 2 59 ? 21.120 -10.165 5.993 1.00 24.27 65 ALA B O 1
ATOM 769 N N . ALA B 2 60 ? 19.592 -8.511 5.960 1.00 20.25 66 ALA B N 1
ATOM 770 C CA . ALA B 2 60 ? 18.531 -9.383 5.471 1.00 23.49 66 ALA B CA 1
ATOM 771 C C . ALA B 2 60 ? 18.820 -9.861 4.046 1.00 27.56 66 ALA B C 1
ATOM 772 O O . ALA B 2 60 ? 18.507 -11.007 3.694 1.00 24.63 66 ALA B O 1
ATOM 774 N N . VAL B 2 61 ? 19.422 -8.997 3.217 1.00 20.13 67 VAL B N 1
ATOM 775 C CA . VAL B 2 61 ? 19.816 -9.402 1.865 1.00 21.98 67 VAL B CA 1
ATOM 776 C C . VAL B 2 61 ? 20.913 -10.459 1.920 1.00 24.28 67 VAL B C 1
ATOM 777 O O . VAL B 2 61 ? 20.856 -11.471 1.207 1.00 27.78 67 VAL B O 1
ATOM 781 N N . LEU B 2 62 ? 21.930 -10.247 2.763 1.00 19.26 68 LEU B N 1
ATOM 782 C CA . LEU B 2 62 ? 22.992 -11.242 2.891 1.00 18.48 68 LEU B CA 1
ATOM 783 C C . LEU B 2 62 ? 22.440 -12.583 3.350 1.00 22.22 68 LEU B C 1
ATOM 784 O O . LEU B 2 62 ? 22.856 -13.640 2.861 1.00 22.75 68 LEU B O 1
ATOM 789 N N . GLU B 2 63 ? 21.508 -12.561 4.302 1.00 17.62 69 GLU B N 1
ATOM 790 C CA . GLU B 2 63 ? 20.923 -13.814 4.767 1.00 29.83 69 GLU B CA 1
ATOM 791 C C . GLU B 2 63 ? 20.199 -14.524 3.634 1.00 26.26 69 GLU B C 1
ATOM 792 O O . GLU B 2 63 ? 20.216 -15.760 3.546 1.00 23.88 69 GLU B O 1
ATOM 798 N N . GLU B 2 64 ? 19.535 -13.754 2.774 1.00 22.32 70 GLU B N 1
ATOM 799 C CA . GLU B 2 64 ? 18.860 -14.348 1.628 1.00 26.91 70 GLU B CA 1
ATOM 800 C C . GLU B 2 64 ? 19.868 -15.020 0.701 1.00 22.09 70 GLU B C 1
ATOM 801 O O . GLU B 2 64 ? 19.665 -16.161 0.266 1.00 22.25 70 GLU B O 1
ATOM 807 N N . PHE B 2 65 ? 20.981 -14.343 0.419 1.00 20.06 71 PHE B N 1
ATOM 808 C CA . PHE B 2 65 ? 21.989 -14.928 -0.461 1.00 22.78 71 PHE B CA 1
ATOM 809 C C . PHE B 2 65 ? 22.757 -16.052 0.221 1.00 29.15 71 PHE B C 1
ATOM 810 O O . PHE B 2 65 ? 23.143 -17.015 -0.447 1.00 20.43 71 PHE B O 1
ATOM 818 N N 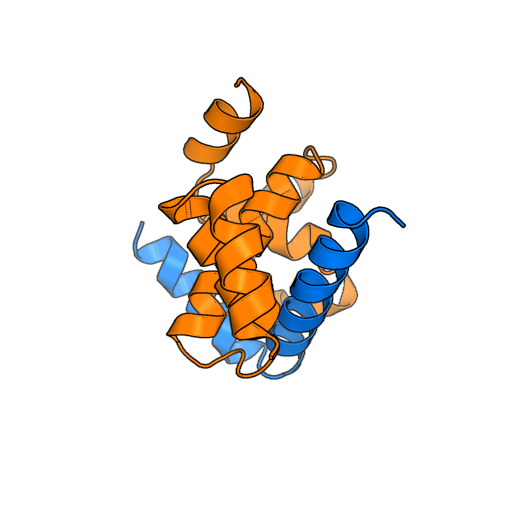. PHE B 2 66 ? 22.972 -15.953 1.542 1.00 19.18 72 PHE B N 1
ATOM 819 C CA . PHE B 2 66 ? 23.553 -17.064 2.292 1.00 19.74 72 PHE B CA 1
ATOM 820 C C . PHE B 2 66 ? 22.745 -18.342 2.085 1.00 24.78 72 PHE B C 1
ATOM 821 O O . PHE B 2 66 ? 23.311 -19.413 1.830 1.00 23.22 72 PHE B O 1
ATOM 829 N N . ALA B 2 67 ? 21.415 -18.246 2.156 1.00 23.07 73 ALA B N 1
ATOM 830 C CA . ALA B 2 67 ? 20.600 -19.441 1.969 1.00 26.90 73 ALA B CA 1
ATOM 831 C C . ALA B 2 67 ? 20.712 -19.970 0.541 1.00 26.87 73 ALA B C 1
ATOM 832 O O . ALA B 2 67 ? 20.744 -21.186 0.327 1.00 32.43 73 ALA B O 1
ATOM 834 N N . ILE B 2 68 ? 20.795 -19.073 -0.444 1.00 25.86 74 ILE B N 1
ATOM 835 C CA . ILE B 2 68 ? 20.965 -19.494 -1.839 1.00 30.83 74 ILE B CA 1
ATOM 836 C C . ILE B 2 68 ? 22.281 -20.249 -2.023 1.00 29.54 74 ILE B C 1
ATOM 837 O O . ILE B 2 68 ? 22.329 -21.311 -2.662 1.00 25.01 74 ILE B O 1
ATOM 842 N N . PHE B 2 69 ? 23.374 -19.702 -1.487 1.00 23.54 75 PHE B N 1
ATOM 843 C CA . PHE B 2 69 ? 24.669 -20.348 -1.636 1.00 21.58 75 PHE B CA 1
ATOM 844 C C . PHE B 2 69 ? 24.741 -21.659 -0.854 1.00 28.44 75 PHE B C 1
ATOM 845 O O . PHE B 2 69 ? 25.405 -22.605 -1.296 1.00 27.89 75 PHE B O 1
ATOM 853 N N . GLN B 2 70 ? 24.079 -21.744 0.304 1.00 25.96 76 GLN B N 1
ATOM 854 C CA . GLN B 2 70 ? 24.050 -23.012 1.030 1.00 30.25 76 GLN B CA 1
ATOM 855 C C . GLN B 2 70 ? 23.312 -24.074 0.226 1.00 39.70 76 GLN B C 1
ATOM 856 O O . GLN B 2 70 ? 23.799 -25.200 0.061 1.00 37.74 76 GLN B O 1
ATOM 862 N N . SER B 2 71 ? 22.131 -23.731 -0.293 1.00 28.28 77 SER B N 1
ATOM 863 C CA . SER B 2 71 ? 21.310 -24.751 -0.928 1.00 38.29 77 SER B CA 1
ATOM 864 C C . SER B 2 71 ? 21.861 -25.190 -2.280 1.00 43.72 77 SER B C 1
ATOM 865 O O . SER B 2 71 ? 21.579 -26.313 -2.714 1.00 48.63 77 SER B O 1
ATOM 868 N N . ASN B 2 72 ? 22.677 -24.360 -2.927 1.00 31.91 78 ASN B N 1
ATOM 869 C CA . ASN B 2 72 ? 23.280 -24.706 -4.205 1.00 35.97 78 ASN B CA 1
ATOM 870 C C . ASN B 2 72 ? 24.739 -25.121 -4.095 1.00 33.09 78 ASN B C 1
ATOM 871 O O . ASN B 2 72 ? 25.382 -25.295 -5.126 1.00 39.55 78 ASN B O 1
ATOM 876 N N . GLN B 2 73 ? 25.288 -25.255 -2.883 1.00 31.52 79 GLN B N 1
ATOM 877 C CA . GLN B 2 73 ? 26.637 -25.789 -2.628 1.00 42.70 79 GLN B CA 1
ATOM 878 C C . GLN B 2 73 ? 27.773 -24.827 -2.960 1.00 32.79 79 GLN B C 1
ATOM 879 O O . GLN B 2 73 ? 28.915 -25.282 -3.098 1.00 39.05 79 GLN B O 1
ATOM 885 N N . TYR B 2 74 ? 27.520 -23.531 -3.132 1.00 28.82 80 TYR B N 1
ATOM 886 C CA . TYR B 2 74 ? 28.649 -22.616 -3.292 1.00 31.87 80 TYR B CA 1
ATOM 887 C C . TYR B 2 74 ? 29.342 -22.383 -1.961 1.00 32.50 80 TYR B C 1
ATOM 888 O O . TYR B 2 74 ? 30.550 -22.132 -1.927 1.00 32.15 80 TYR B O 1
ATOM 897 N N . ILE B 2 75 ? 28.595 -22.483 -0.864 1.00 34.66 81 ILE B N 1
ATOM 898 C CA . ILE B 2 75 ? 29.120 -22.383 0.493 1.00 27.85 81 ILE B CA 1
ATOM 899 C C . ILE B 2 75 ? 28.832 -23.702 1.194 1.00 33.48 81 ILE B C 1
ATOM 900 O O . ILE B 2 75 ? 27.668 -24.108 1.306 1.00 32.12 81 ILE B O 1
ATOM 905 N N . ASN B 2 76 ? 29.890 -24.378 1.650 1.00 33.96 82 ASN B N 1
ATOM 906 C CA . ASN B 2 76 ? 29.751 -25.647 2.351 1.00 40.85 82 ASN B CA 1
ATOM 907 C C . ASN B 2 76 ? 30.281 -25.584 3.779 1.00 37.57 82 ASN B C 1
ATOM 908 O O . ASN B 2 76 ? 30.557 -26.624 4.375 1.00 47.57 82 ASN B O 1
ATOM 913 N N . THR B 2 77 ? 30.441 -24.386 4.338 1.00 39.65 83 THR B N 1
ATOM 914 C CA . THR B 2 77 ? 30.775 -24.211 5.747 1.00 38.95 83 THR B CA 1
ATOM 915 C C . THR B 2 77 ? 29.734 -23.305 6.401 1.00 39.95 83 THR B C 1
ATOM 916 O O . THR B 2 77 ? 28.826 -22.790 5.744 1.00 33.99 83 THR B O 1
ATOM 920 N N . GLY B 2 78 ? 29.867 -23.113 7.714 1.00 39.71 84 GLY B N 1
ATOM 921 C CA . GLY B 2 78 ? 28.912 -22.308 8.455 1.00 27.27 84 GLY B CA 1
ATOM 922 C C . GLY B 2 78 ? 27.529 -22.912 8.580 1.00 32.31 84 GLY B C 1
ATOM 923 O O . GLY B 2 78 ? 26.543 -22.170 8.687 1.00 26.96 84 GLY B O 1
ATOM 924 N N . GLY B 2 79 ? 27.425 -24.245 8.578 1.00 30.14 85 GLY B N 1
ATOM 925 C CA . GLY B 2 79 ? 26.124 -24.873 8.741 1.00 27.10 85 GLY B CA 1
ATOM 926 C C . GLY B 2 79 ? 25.412 -24.487 10.027 1.00 26.36 85 GLY B C 1
ATOM 927 O O . GLY B 2 79 ? 24.180 -24.388 10.051 1.00 23.87 85 GLY B O 1
ATOM 928 N N . LEU B 2 80 ? 26.169 -24.248 11.107 1.00 25.41 86 LEU B N 1
ATOM 929 C CA . LEU B 2 80 ? 25.554 -23.875 12.381 1.00 31.79 86 LEU B CA 1
ATOM 930 C C . LEU B 2 80 ? 24.772 -22.568 12.254 1.00 28.66 86 LEU B C 1
ATOM 931 O O . LEU B 2 80 ? 23.624 -22.471 12.703 1.00 32.09 86 LEU B O 1
ATOM 936 N N . GLU B 2 81 ? 25.385 -21.547 11.643 1.00 27.50 87 GLU B N 1
ATOM 937 C CA . GLU B 2 81 ? 24.718 -20.264 11.439 1.00 26.89 87 GLU B CA 1
ATOM 938 C C . GLU B 2 81 ? 23.552 -20.388 10.469 1.00 30.88 87 GLU B C 1
ATOM 939 O O . GLU B 2 81 ? 22.541 -19.686 10.612 1.00 26.97 87 GLU B O 1
ATOM 945 N N . TYR B 2 82 ? 23.681 -21.259 9.466 1.00 23.79 88 TYR B N 1
ATOM 946 C CA . TYR B 2 82 ? 22.567 -21.507 8.565 1.00 22.88 88 TYR B CA 1
ATOM 947 C C . TYR B 2 82 ? 21.396 -22.140 9.313 1.00 25.87 88 TYR B C 1
ATOM 948 O O . TYR B 2 82 ? 20.239 -21.716 9.162 1.00 24.64 88 TYR B O 1
ATOM 957 N N . ALA B 2 83 ? 21.676 -23.175 10.112 1.00 25.62 89 ALA B N 1
ATOM 958 C CA . ALA B 2 83 ? 20.643 -23.756 10.973 1.00 27.99 89 ALA B CA 1
ATOM 959 C C . ALA B 2 83 ? 20.007 -22.698 11.868 1.00 25.84 89 ALA B C 1
ATOM 960 O O . ALA B 2 83 ? 18.776 -22.632 11.998 1.00 26.11 89 ALA B O 1
ATOM 962 N N . ARG B 2 84 ? 20.838 -21.855 12.483 1.00 25.00 90 ARG B N 1
ATOM 963 C CA . ARG B 2 84 ? 20.339 -20.824 13.389 1.00 27.37 90 ARG B CA 1
ATOM 964 C C . ARG B 2 84 ? 19.363 -19.890 12.680 1.00 32.68 90 ARG B C 1
ATOM 965 O O . ARG B 2 84 ? 18.316 -19.536 13.236 1.00 29.78 90 ARG B O 1
ATOM 973 N N . GLU B 2 85 ? 19.687 -19.485 11.446 1.00 31.94 91 GLU B N 1
ATOM 974 C CA . GLU B 2 85 ? 18.781 -18.639 10.670 1.00 36.42 91 GLU B CA 1
ATOM 975 C C . GLU B 2 85 ? 17.512 -19.387 10.287 1.00 32.48 91 GLU B C 1
ATOM 976 O O . GLU B 2 85 ? 16.407 -18.840 10.387 1.00 34.16 91 GLU B O 1
ATOM 982 N N . LEU B 2 86 ? 17.658 -20.636 9.840 1.00 24.79 92 LEU B N 1
ATOM 983 C CA . LEU B 2 86 ? 16.500 -21.444 9.466 1.00 26.72 92 LEU B CA 1
ATOM 984 C C . LEU B 2 86 ? 15.549 -21.646 10.648 1.00 28.86 92 LEU B C 1
ATOM 985 O O . LEU B 2 86 ? 14.332 -21.448 10.525 1.00 27.48 92 LEU B O 1
ATOM 990 N N . LEU B 2 87 ? 16.085 -22.078 11.795 1.00 29.64 93 LEU B N 1
ATOM 991 C CA . LEU B 2 87 ? 15.232 -22.381 12.944 1.00 28.66 93 LEU B CA 1
ATOM 992 C C . LEU B 2 87 ? 14.582 -21.122 13.499 1.00 31.87 93 LEU B C 1
ATOM 993 O O . LEU B 2 87 ? 13.431 -21.160 13.951 1.00 30.50 93 LEU B O 1
ATOM 998 N N . THR B 2 88 ? 15.287 -19.996 13.445 1.00 23.78 94 THR B N 1
ATOM 999 C CA . THR B 2 88 ? 14.688 -18.740 13.872 1.00 36.95 94 THR B CA 1
ATOM 1000 C C . THR B 2 88 ? 13.525 -18.349 12.966 1.00 34.94 94 THR B C 1
ATOM 1001 O O . THR B 2 88 ? 12.495 -17.857 13.438 1.00 35.46 94 THR B O 1
ATOM 1005 N N . ARG B 2 89 ? 13.664 -18.560 11.661 1.00 36.86 95 ARG B N 1
ATOM 1006 C CA . ARG B 2 89 ? 12.553 -18.249 10.768 1.00 38.26 95 ARG B CA 1
ATOM 1007 C C . ARG B 2 89 ? 11.375 -19.184 11.009 1.00 38.49 95 ARG B C 1
ATOM 1008 O O . ARG B 2 89 ? 10.217 -18.756 10.969 1.00 38.84 95 ARG B O 1
ATOM 1016 N N . THR B 2 90 ? 11.648 -20.459 11.283 1.00 29.44 96 THR B N 1
ATOM 1017 C CA . THR B 2 90 ? 10.574 -21.434 11.352 1.00 33.46 96 THR B CA 1
ATOM 1018 C C . THR B 2 90 ? 10.004 -21.588 12.756 1.00 40.49 96 THR B C 1
ATOM 1019 O O . THR B 2 90 ? 8.797 -21.802 12.900 1.00 41.56 96 THR B O 1
ATOM 1023 N N . LEU B 2 91 ? 10.828 -21.462 13.795 1.00 31.66 97 LEU B N 1
ATOM 1024 C CA . LEU B 2 91 ? 10.369 -21.678 15.157 1.00 36.61 97 LEU B CA 1
ATOM 1025 C C . LEU B 2 91 ? 10.294 -20.407 15.991 1.00 42.56 97 LEU B C 1
ATOM 1026 O O . LEU B 2 91 ? 9.690 -20.431 17.069 1.00 40.45 97 LEU B O 1
ATOM 1031 N N . GLY B 2 92 ? 10.873 -19.305 15.531 1.00 50.30 98 GLY B N 1
ATOM 1032 C CA . GLY B 2 92 ? 11.029 -18.139 16.372 1.00 51.94 98 GLY B CA 1
ATOM 1033 C C . GLY B 2 92 ? 12.274 -18.228 17.240 1.00 56.32 98 GLY B C 1
ATOM 1034 O O . GLY B 2 92 ? 12.852 -19.296 17.445 1.00 55.14 98 GLY B O 1
ATOM 1035 N N . SER B 2 93 ? 12.668 -17.069 17.780 1.00 57.46 99 SER B N 1
ATOM 1036 C CA . SER B 2 93 ? 13.980 -16.934 18.414 1.00 57.15 99 SER B CA 1
ATOM 1037 C C . SER B 2 93 ? 14.169 -17.904 19.577 1.00 55.44 99 SER B C 1
ATOM 1038 O O . SER B 2 93 ? 15.242 -18.503 19.727 1.00 53.56 99 SER B O 1
ATOM 1041 N N . GLU B 2 94 ? 13.147 -18.073 20.412 1.00 51.20 100 GLU B N 1
ATOM 1042 C CA . GLU B 2 94 ? 13.378 -18.711 21.702 1.00 67.20 100 GLU B CA 1
ATOM 1043 C C . GLU B 2 94 ? 13.305 -20.229 21.645 1.00 59.54 100 GLU B C 1
ATOM 1044 O O . GLU B 2 94 ? 14.062 -20.899 22.358 1.00 62.85 100 GLU B O 1
ATOM 1050 N N . GLU B 2 95 ? 12.431 -20.800 20.819 1.00 56.13 101 GLU B N 1
ATOM 1051 C CA . GLU B 2 95 ? 12.490 -22.247 20.634 1.00 59.81 101 GLU B CA 1
ATOM 1052 C C . GLU B 2 95 ? 13.658 -22.656 19.740 1.00 51.72 101 GLU B C 1
ATOM 1053 O O . GLU B 2 95 ? 14.211 -23.749 19.911 1.00 48.94 101 GLU B O 1
ATOM 1059 N N . ALA B 2 96 ? 14.055 -21.794 18.800 1.00 41.39 102 ALA B N 1
ATOM 1060 C CA . ALA B 2 96 ? 15.231 -22.084 17.980 1.00 45.42 102 ALA B CA 1
ATOM 1061 C C . ALA B 2 96 ? 16.488 -22.201 18.837 1.00 50.29 102 ALA B C 1
ATOM 1062 O O . ALA B 2 96 ? 17.349 -23.049 18.572 1.00 39.58 102 ALA B O 1
ATOM 1064 N N . LYS B 2 97 ? 16.611 -21.368 19.876 1.00 43.92 103 LYS B N 1
ATOM 1065 C CA . LYS B 2 97 ? 17.802 -21.440 20.716 1.00 48.28 103 LYS B CA 1
ATOM 1066 C C . LYS B 2 97 ? 17.873 -22.774 21.458 1.00 49.07 103 LYS B C 1
ATOM 1067 O O . LYS B 2 97 ? 18.955 -23.349 21.616 1.00 47.77 103 LYS B O 1
ATOM 1073 N N . LYS B 2 98 ? 16.731 -23.303 21.899 1.00 49.14 104 LYS B N 1
ATOM 1074 C CA . LYS B 2 98 ? 16.781 -24.594 22.581 1.00 51.04 104 LYS B CA 1
ATOM 1075 C C . LYS B 2 98 ? 17.148 -25.707 21.610 1.00 48.01 104 LYS B C 1
ATOM 1076 O O . LYS B 2 98 ? 17.910 -26.617 21.961 1.00 48.90 104 LYS B O 1
ATOM 1082 N N . VAL B 2 99 ? 16.645 -25.639 20.371 1.00 44.70 105 VAL B N 1
ATOM 1083 C CA . VAL B 2 99 ? 17.139 -26.544 19.333 1.00 42.06 105 VAL B CA 1
ATOM 1084 C C . VAL B 2 99 ? 18.629 -26.314 19.096 1.00 43.25 105 VAL B C 1
ATOM 1085 O O . VAL B 2 99 ? 19.423 -27.263 19.055 1.00 41.34 105 VAL B O 1
ATOM 1089 N N . MET B 2 100 ? 19.031 -25.045 18.978 1.00 40.57 106 MET B N 1
ATOM 1090 C CA . MET B 2 100 ? 20.425 -24.746 18.666 1.00 39.95 106 MET B CA 1
ATOM 1091 C C . MET B 2 100 ? 21.374 -25.301 19.724 1.00 42.74 106 MET B C 1
ATOM 1092 O O . MET B 2 100 ? 22.417 -25.875 19.388 1.00 42.34 106 MET B O 1
ATOM 1097 N N . ASP B 2 101 ? 21.022 -25.162 21.004 1.00 45.89 107 ASP B N 1
ATOM 1098 C CA . ASP B 2 101 ? 21.857 -25.736 22.055 1.00 51.06 107 ASP B CA 1
ATOM 1099 C C . ASP B 2 101 ? 21.981 -27.249 21.893 1.00 54.81 107 ASP B C 1
ATOM 1100 O O . ASP B 2 101 ? 23.083 -27.801 21.988 1.00 49.11 107 ASP B O 1
ATOM 1105 N N . LYS B 2 102 ? 20.867 -27.937 21.624 1.00 54.10 108 LYS B N 1
ATOM 1106 C CA . LYS B 2 102 ? 20.959 -29.373 21.375 1.00 54.32 108 LYS B CA 1
ATOM 1107 C C . LYS B 2 102 ? 21.702 -29.662 20.077 1.00 54.01 108 LYS B C 1
ATOM 1108 O O . LYS B 2 102 ? 22.364 -30.699 19.965 1.00 61.25 108 LYS B O 1
ATOM 1114 N N . LEU B 2 103 ? 21.636 -28.746 19.108 1.00 55.52 109 LEU B N 1
ATOM 1115 C CA . LEU B 2 103 ? 22.273 -28.973 17.813 1.00 58.61 109 LEU B CA 1
ATOM 1116 C C . LEU B 2 103 ? 23.791 -28.864 17.905 1.00 65.52 109 LEU B C 1
ATOM 1117 O O . LEU B 2 103 ? 24.511 -29.599 17.216 1.00 68.29 109 LEU B O 1
ATOM 1122 N N . THR B 2 104 ? 24.297 -27.938 18.729 1.00 56.06 110 THR B N 1
ATOM 1123 C CA . THR B 2 104 ? 25.744 -27.784 18.877 1.00 57.85 110 THR B CA 1
ATOM 1124 C C . THR B 2 104 ? 26.363 -28.978 19.601 1.00 61.93 110 THR B C 1
ATOM 1125 O O . THR B 2 104 ? 27.472 -29.404 19.260 1.00 65.69 110 THR B O 1
ATOM 1129 N N . LYS B 2 105 ? 25.665 -29.530 20.599 1.00 66.33 111 LYS B N 1
ATOM 1130 C CA . LYS B 2 105 ? 26.062 -30.787 21.258 1.00 65.56 111 LYS B CA 1
ATOM 1131 C C . LYS B 2 105 ? 25.803 -32.002 20.360 1.00 72.31 111 LYS B C 1
ATOM 1132 O O . LYS B 2 105 ? 26.543 -32.270 19.406 1.00 75.83 111 LYS B O 1
#